Protein AF-A0A8J4SW95-F1 (afdb_monomer_lite)

Organism: NCBI:txid100268

Sequence (87 aa):
MSSTRPFPNGEKANKPPVSSSGNDADSSISSAFATVSEISRLLNTGLDDEELLMCTKLIESGVNPMALAMIVHTAKQSQPSMPTDRR

Secondary structure (DSSP, 8-state):
----PPPP---------------HHHHHHHHHHHHHHHHHHHTT----HHHHHHHHHHHHTT--HHHHHHHHHHHHHHS--------

InterPro domains:
  IPR022214 Mitotic-spindle organizing protein 1 [PF12554] (32-74)
  IPR022214 Mitotic-spindle organizing protein 1 [PTHR28520] (29-79)

Foldseek 3Di:
DDDDDDDDDDPDDDDPPDDDPPCPVVVVVVVVLVVVVVVCVVVVVVDDSVRSVVLVVCVVVVDDNVVVSVVVVVVVVVDPDPPPPPD

Radius of gyration: 28.74 Å; chains: 1; bounding box: 89×60×30 Å

pLDDT: mean 78.06, std 17.44, range [43.47, 97.19]

Structure (mmCIF, N/CA/C/O backbone):
data_AF-A0A8J4SW95-F1
#
_entry.id   AF-A0A8J4SW95-F1
#
loop_
_atom_site.group_PDB
_atom_site.id
_atom_site.type_symbol
_atom_site.label_atom_id
_atom_site.label_alt_id
_atom_site.label_comp_id
_atom_site.label_asym_id
_atom_site.label_entity_id
_atom_site.label_seq_id
_atom_site.pdbx_PDB_ins_code
_atom_site.Cartn_x
_atom_site.Cartn_y
_atom_site.Cartn_z
_atom_site.occupancy
_atom_site.B_iso_or_equiv
_atom_site.auth_seq_id
_atom_site.auth_comp_id
_atom_site.auth_asym_id
_atom_site.auth_atom_id
_atom_site.pdbx_PDB_model_num
ATOM 1 N N . MET A 1 1 ? 67.751 -48.152 12.959 1.00 44.34 1 MET A N 1
ATOM 2 C CA . MET A 1 1 ? 67.774 -46.677 12.998 1.00 44.34 1 MET A CA 1
ATOM 3 C C . MET A 1 1 ? 66.503 -46.151 12.353 1.00 44.34 1 MET A C 1
ATOM 5 O O . MET A 1 1 ? 66.162 -46.609 11.275 1.00 44.34 1 MET A O 1
ATOM 9 N N . SER A 1 2 ? 65.851 -45.220 13.052 1.00 43.47 2 SER A N 1
ATOM 10 C CA . SER A 1 2 ? 64.969 -44.169 12.520 1.00 43.47 2 SER A CA 1
ATOM 11 C C . SER A 1 2 ? 63.554 -44.536 12.039 1.00 43.47 2 SER A C 1
ATOM 13 O O . SER A 1 2 ? 63.322 -44.879 10.889 1.00 43.47 2 SER A O 1
ATOM 15 N N . SER A 1 3 ? 62.618 -44.372 12.983 1.00 50.28 3 SER A N 1
ATOM 16 C CA . SER A 1 3 ? 61.265 -43.801 12.884 1.00 50.28 3 SER A CA 1
ATOM 17 C C . SER A 1 3 ? 60.632 -43.589 11.508 1.00 50.28 3 SER A C 1
ATOM 19 O O . SER A 1 3 ? 61.111 -42.784 10.719 1.00 50.28 3 SER A O 1
ATOM 21 N N . THR A 1 4 ? 59.413 -44.105 11.336 1.00 62.50 4 THR A N 1
ATOM 22 C CA . THR A 1 4 ? 58.330 -43.391 10.635 1.00 62.50 4 THR A CA 1
ATOM 23 C C . THR A 1 4 ? 56.984 -43.850 11.204 1.00 62.50 4 THR A C 1
ATOM 25 O O . THR A 1 4 ? 56.583 -44.997 11.028 1.00 62.50 4 THR A O 1
ATOM 28 N N . ARG A 1 5 ? 56.300 -42.956 11.932 1.00 63.97 5 ARG A N 1
ATOM 29 C CA . ARG A 1 5 ? 54.867 -43.075 12.246 1.00 63.97 5 ARG A CA 1
ATOM 30 C C . ARG A 1 5 ? 54.075 -42.485 11.074 1.00 63.97 5 ARG A C 1
ATOM 32 O O . ARG A 1 5 ? 54.393 -41.360 10.690 1.00 63.97 5 ARG A O 1
ATOM 39 N N . PRO A 1 6 ? 53.031 -43.149 10.559 1.00 61.03 6 PRO A N 1
ATOM 40 C CA . PRO A 1 6 ? 52.021 -42.489 9.742 1.00 61.03 6 PRO A CA 1
ATOM 41 C C . PRO A 1 6 ? 50.958 -41.819 10.629 1.00 61.03 6 PRO A C 1
ATOM 43 O O . PRO A 1 6 ? 50.621 -42.309 11.706 1.00 61.03 6 PRO A O 1
ATOM 46 N N . PHE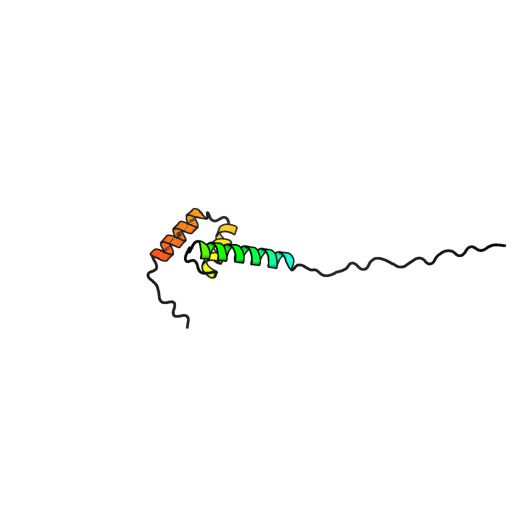 A 1 7 ? 50.487 -40.664 10.171 1.00 51.41 7 PHE A N 1
ATOM 47 C CA . PHE A 1 7 ? 49.632 -39.686 10.848 1.00 51.41 7 PHE A CA 1
ATOM 48 C C . PHE A 1 7 ? 48.211 -40.187 11.198 1.00 51.41 7 PHE A C 1
ATOM 50 O O . PHE A 1 7 ? 47.688 -41.064 10.510 1.00 51.41 7 PHE A O 1
ATOM 57 N N . PRO A 1 8 ? 47.545 -39.599 12.218 1.00 57.66 8 PRO A N 1
ATOM 58 C CA . PRO A 1 8 ? 46.125 -39.828 12.484 1.00 57.66 8 PRO A CA 1
ATOM 59 C C . PRO A 1 8 ? 45.274 -39.129 11.415 1.00 57.66 8 PRO A C 1
ATOM 61 O O . PRO A 1 8 ? 45.373 -37.915 11.234 1.00 57.66 8 PRO A O 1
ATOM 64 N N . ASN A 1 9 ? 44.432 -39.884 10.705 1.00 53.66 9 ASN A N 1
ATOM 65 C CA . ASN A 1 9 ? 43.504 -39.304 9.740 1.00 53.66 9 ASN A CA 1
ATOM 66 C C . ASN A 1 9 ? 42.352 -38.644 10.510 1.00 53.66 9 ASN A C 1
ATOM 68 O O . ASN A 1 9 ? 41.559 -39.317 11.167 1.00 53.66 9 ASN A O 1
ATOM 72 N N . GLY A 1 10 ? 42.324 -37.313 10.489 1.00 55.97 10 GLY A N 1
ATOM 73 C CA . GLY A 1 10 ? 41.297 -36.512 11.134 1.00 55.97 10 GLY A CA 1
ATOM 74 C C . GLY A 1 10 ? 39.938 -36.745 10.486 1.00 55.97 10 GLY A C 1
ATOM 75 O O . GLY A 1 10 ? 39.687 -36.285 9.377 1.00 55.97 10 GLY A O 1
ATOM 76 N N . GLU A 1 11 ? 39.044 -37.406 11.215 1.00 54.94 11 GLU A N 1
ATOM 77 C CA . GLU A 1 11 ? 37.612 -37.415 10.940 1.00 54.94 11 GLU A CA 1
ATOM 78 C C . GLU A 1 11 ? 37.046 -36.021 11.258 1.00 54.94 11 GLU A C 1
ATOM 80 O O . GLU A 1 11 ? 36.586 -35.711 12.359 1.00 54.94 11 GLU A O 1
ATOM 85 N N . LYS A 1 12 ? 37.181 -35.116 10.291 1.00 59.38 12 LYS A N 1
ATOM 86 C CA . LYS A 1 12 ? 36.521 -33.814 10.264 1.00 59.38 12 LYS A CA 1
ATOM 87 C C . LYS A 1 12 ? 35.782 -33.708 8.937 1.00 59.38 12 LYS A C 1
ATOM 89 O O . LYS A 1 12 ? 36.338 -34.021 7.894 1.00 59.38 12 LYS A O 1
ATOM 94 N N . ALA A 1 13 ? 34.578 -33.155 9.027 1.00 60.03 13 ALA A N 1
ATOM 95 C CA . ALA A 1 13 ? 33.714 -32.730 7.931 1.00 60.03 13 ALA A CA 1
ATOM 96 C C . ALA A 1 13 ? 32.912 -33.849 7.253 1.00 60.03 13 ALA A C 1
ATOM 98 O O . ALA A 1 13 ? 33.329 -34.457 6.277 1.00 60.03 13 ALA A O 1
ATOM 99 N N . ASN A 1 14 ? 31.683 -34.048 7.730 1.00 60.41 14 ASN A N 1
ATOM 100 C CA . ASN A 1 14 ? 30.519 -33.488 7.035 1.00 60.41 14 ASN A CA 1
ATOM 101 C C . ASN A 1 14 ? 29.249 -33.763 7.846 1.00 60.41 14 ASN A C 1
ATOM 103 O O . ASN A 1 14 ? 28.527 -34.725 7.605 1.00 60.41 14 ASN A O 1
ATOM 107 N N . LYS A 1 15 ? 28.952 -32.879 8.803 1.00 58.09 15 LYS A N 1
ATOM 108 C CA . LYS A 1 15 ? 27.565 -32.656 9.206 1.00 58.09 15 LYS A CA 1
ATOM 109 C C . LYS A 1 15 ? 27.121 -31.390 8.476 1.00 58.09 15 LYS A C 1
ATOM 111 O O . LYS A 1 15 ? 27.682 -30.335 8.779 1.00 58.09 15 LYS A O 1
ATOM 116 N N . PRO A 1 16 ? 26.193 -31.456 7.507 1.00 61.09 16 PRO A N 1
ATOM 117 C CA . PRO A 1 16 ? 25.594 -30.233 7.001 1.00 61.09 16 PRO A CA 1
ATOM 118 C C . PRO A 1 16 ? 24.904 -29.539 8.186 1.00 61.09 16 PRO A C 1
ATOM 120 O O . PRO A 1 16 ? 24.193 -30.217 8.941 1.00 61.09 16 PRO A O 1
ATOM 123 N N . PRO A 1 17 ? 25.094 -28.227 8.407 1.00 63.28 17 PRO A N 1
ATOM 124 C CA . PRO A 1 17 ? 24.168 -27.493 9.246 1.00 63.28 17 PRO A CA 1
ATOM 125 C C . PRO A 1 17 ? 22.829 -27.468 8.504 1.00 63.28 17 PRO A C 1
ATOM 127 O O . PRO A 1 17 ? 22.598 -26.679 7.593 1.00 63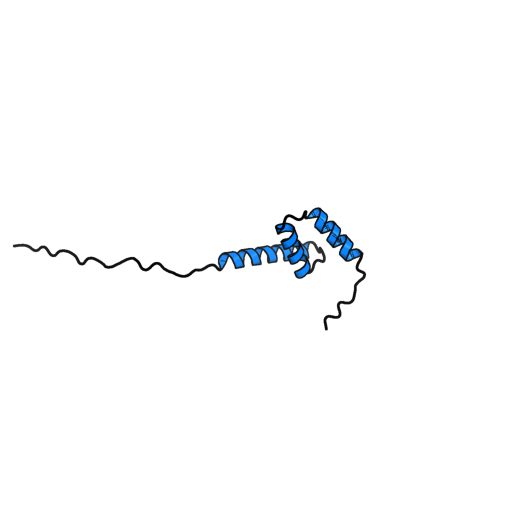.28 17 PRO A O 1
ATOM 130 N N . VAL A 1 18 ? 21.963 -28.414 8.855 1.00 61.69 18 VAL A N 1
ATOM 131 C CA . VAL A 1 18 ? 20.530 -28.309 8.609 1.00 61.69 18 VAL A CA 1
ATOM 132 C C . VAL A 1 18 ? 19.977 -27.199 9.507 1.00 61.69 18 VAL A C 1
ATOM 134 O O . VAL A 1 18 ? 20.427 -27.035 10.644 1.00 61.69 18 VAL A O 1
ATOM 137 N N . SER A 1 19 ? 18.949 -26.517 8.995 1.00 57.12 19 SER A N 1
ATOM 138 C CA . SER A 1 19 ? 18.060 -25.516 9.620 1.00 57.12 19 SER A CA 1
ATOM 139 C C . SER A 1 19 ? 18.462 -24.033 9.519 1.00 57.12 19 SER A C 1
ATOM 141 O O . SER A 1 19 ? 18.990 -23.430 10.444 1.00 57.12 19 SER A O 1
ATOM 143 N N . SER A 1 20 ? 18.131 -23.458 8.356 1.00 56.69 20 SER A N 1
ATOM 144 C CA . SER A 1 20 ? 17.135 -22.378 8.205 1.00 56.69 20 SER A CA 1
ATOM 145 C C . SER A 1 20 ? 17.174 -21.211 9.203 1.00 56.69 20 SER A C 1
ATOM 147 O O . SER A 1 20 ? 16.485 -21.234 10.221 1.00 56.69 20 SER A O 1
ATOM 149 N N . SER A 1 21 ? 17.843 -20.124 8.820 1.00 52.88 21 SER A N 1
ATOM 150 C CA . SER A 1 21 ? 17.462 -18.780 9.263 1.00 52.88 21 SER A CA 1
ATOM 151 C C . SER A 1 21 ? 16.820 -18.082 8.067 1.00 52.88 21 SER A C 1
ATOM 153 O O . SER A 1 21 ? 17.513 -17.637 7.162 1.00 52.88 21 SER A O 1
ATOM 155 N N . GLY A 1 22 ? 15.490 -18.117 8.003 1.00 59.03 22 GLY A N 1
ATOM 156 C CA . GLY A 1 22 ? 14.686 -17.525 6.929 1.00 59.03 22 GLY A CA 1
ATOM 157 C C . GLY A 1 22 ? 13.881 -16.317 7.405 1.00 59.03 22 GLY A C 1
ATOM 158 O O . GLY A 1 22 ? 12.755 -16.142 6.961 1.00 59.03 22 GLY A O 1
ATOM 159 N N . ASN A 1 23 ? 14.423 -15.526 8.336 1.00 60.66 23 ASN A N 1
ATOM 160 C CA . ASN A 1 23 ? 13.698 -14.421 8.980 1.00 60.66 23 ASN A CA 1
ATOM 161 C C . ASN A 1 23 ? 13.993 -13.043 8.353 1.00 60.66 23 ASN A C 1
ATOM 163 O O . ASN A 1 23 ? 13.327 -12.063 8.674 1.00 60.66 23 ASN A O 1
ATOM 167 N N . ASP A 1 24 ? 14.970 -12.944 7.448 1.00 60.62 24 ASP A N 1
ATOM 168 C CA . ASP A 1 24 ? 15.407 -11.653 6.895 1.00 60.62 24 ASP A CA 1
ATOM 169 C C . 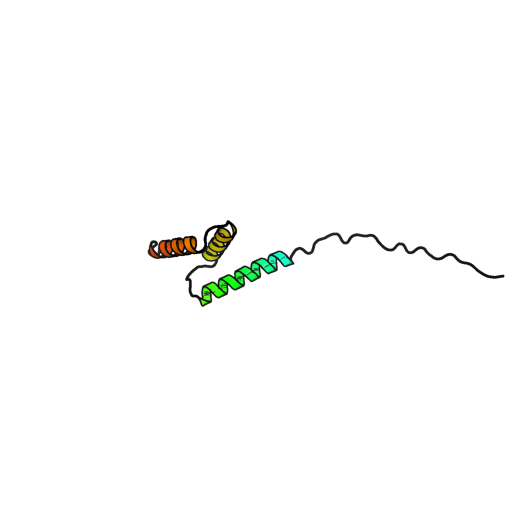ASP A 1 24 ? 14.416 -11.079 5.864 1.00 60.62 24 ASP A C 1
ATOM 171 O O . ASP A 1 24 ? 14.263 -9.861 5.738 1.00 60.62 24 ASP A O 1
ATOM 175 N N . ALA A 1 25 ? 13.705 -11.954 5.144 1.00 61.72 25 ALA A N 1
ATOM 176 C CA . ALA A 1 25 ? 12.722 -11.553 4.137 1.00 61.72 25 ALA A CA 1
ATOM 177 C C . ALA A 1 25 ? 11.454 -10.952 4.767 1.00 61.72 25 ALA A C 1
ATOM 179 O O . ALA A 1 25 ? 10.947 -9.943 4.282 1.00 61.72 25 ALA A O 1
ATOM 180 N N . ASP A 1 26 ? 10.986 -11.527 5.878 1.00 63.53 26 ASP A N 1
ATOM 181 C CA . ASP A 1 26 ? 9.812 -11.044 6.617 1.00 63.53 26 ASP A CA 1
ATOM 182 C C . ASP A 1 26 ? 10.059 -9.652 7.227 1.00 63.53 26 ASP A C 1
ATOM 184 O O . ASP A 1 26 ? 9.261 -8.729 7.054 1.00 63.53 26 ASP A O 1
ATOM 188 N N . SER A 1 27 ? 11.244 -9.451 7.817 1.00 73.19 27 SER A N 1
ATOM 189 C CA . SER A 1 27 ? 11.672 -8.149 8.348 1.00 73.19 27 SER A CA 1
ATOM 190 C C . SER A 1 27 ? 11.773 -7.068 7.258 1.00 73.19 27 SER A C 1
ATOM 192 O O . SER A 1 27 ? 11.369 -5.916 7.453 1.00 73.19 27 SER A O 1
ATOM 194 N N . SER A 1 28 ? 12.254 -7.434 6.065 1.00 75.06 28 SER A N 1
ATOM 195 C CA . SER A 1 28 ? 12.402 -6.500 4.938 1.00 75.06 28 SER A CA 1
ATOM 196 C C . SER A 1 28 ? 11.053 -6.051 4.360 1.00 75.06 28 SER A C 1
ATOM 198 O O . SER A 1 28 ? 10.880 -4.880 4.033 1.00 75.06 28 SER A O 1
ATOM 200 N N . ILE A 1 29 ? 10.072 -6.955 4.268 1.00 78.56 29 ILE A N 1
ATOM 201 C CA . ILE A 1 29 ? 8.726 -6.629 3.767 1.00 78.56 29 ILE A CA 1
ATOM 202 C C . ILE A 1 29 ? 7.968 -5.771 4.788 1.00 78.56 29 ILE A C 1
ATOM 204 O O . ILE A 1 29 ? 7.367 -4.757 4.428 1.00 78.56 29 ILE A O 1
ATOM 208 N N . SER A 1 30 ? 8.050 -6.133 6.071 1.00 83.00 30 SER A N 1
ATOM 209 C CA . SER A 1 30 ? 7.425 -5.374 7.160 1.00 83.00 30 SER A CA 1
ATOM 210 C C . SER A 1 30 ? 7.986 -3.947 7.268 1.00 83.00 30 SER A C 1
ATOM 212 O O . SER A 1 30 ? 7.231 -2.979 7.381 1.00 83.00 30 SER A O 1
ATOM 214 N N . SER A 1 31 ? 9.307 -3.780 7.130 1.00 88.12 31 SER A N 1
ATOM 215 C CA . SER A 1 31 ? 9.943 -2.452 7.135 1.00 88.12 31 SER A CA 1
ATOM 216 C C . SER A 1 31 ? 9.603 -1.603 5.904 1.00 88.12 31 SER A C 1
ATOM 218 O O . SER A 1 31 ? 9.437 -0.384 6.027 1.00 88.12 31 SER A O 1
ATOM 220 N N . ALA A 1 32 ? 9.436 -2.222 4.731 1.00 90.31 32 ALA A N 1
ATOM 221 C CA . ALA A 1 32 ? 8.973 -1.524 3.535 1.00 90.31 32 ALA A CA 1
ATOM 222 C C . ALA A 1 32 ? 7.553 -0.968 3.729 1.00 90.31 32 ALA A C 1
ATOM 224 O O . ALA A 1 32 ? 7.321 0.216 3.477 1.00 90.31 32 ALA A O 1
ATOM 225 N N . PHE A 1 33 ? 6.626 -1.778 4.253 1.00 93.19 33 PHE A N 1
ATOM 226 C CA . PHE A 1 33 ? 5.264 -1.318 4.541 1.00 93.19 33 PHE A CA 1
ATOM 227 C C . PHE A 1 33 ? 5.242 -0.206 5.598 1.00 93.19 33 PHE A C 1
ATOM 229 O O . PHE A 1 33 ? 4.567 0.803 5.404 1.00 93.19 33 PHE A O 1
ATOM 236 N N . ALA A 1 34 ? 6.038 -0.329 6.665 1.00 92.56 34 ALA A N 1
ATOM 237 C CA . ALA A 1 34 ? 6.159 0.713 7.685 1.00 92.56 34 ALA A CA 1
ATOM 238 C C . ALA A 1 34 ? 6.628 2.057 7.097 1.00 92.56 34 ALA A C 1
ATOM 240 O O . ALA A 1 34 ? 6.111 3.115 7.454 1.00 92.56 34 ALA A O 1
ATOM 241 N N . THR A 1 35 ? 7.562 2.018 6.143 1.00 94.94 35 THR A N 1
ATOM 242 C CA . THR A 1 35 ? 8.033 3.220 5.438 1.00 94.94 35 THR A CA 1
ATOM 243 C C . THR A 1 35 ? 6.919 3.846 4.595 1.00 94.94 35 THR A C 1
ATOM 245 O O . THR A 1 35 ? 6.733 5.061 4.618 1.00 94.94 35 THR A O 1
ATOM 248 N N . VAL A 1 36 ? 6.147 3.029 3.872 1.00 94.44 36 VAL A N 1
ATOM 249 C CA . VAL A 1 36 ? 5.020 3.503 3.051 1.00 94.44 36 VAL A CA 1
ATOM 250 C C . VAL A 1 36 ? 3.889 4.069 3.918 1.00 94.44 36 VAL A C 1
ATOM 252 O O . VAL A 1 36 ? 3.317 5.098 3.558 1.00 94.44 36 VAL A O 1
ATOM 255 N N . SER A 1 37 ? 3.602 3.461 5.073 1.00 94.44 37 SER A N 1
ATOM 256 C CA . SER A 1 37 ? 2.629 3.985 6.042 1.00 94.44 37 SER A CA 1
ATOM 257 C C . SER A 1 37 ? 3.051 5.357 6.577 1.00 94.44 37 SER A C 1
ATOM 259 O O . SER A 1 37 ? 2.252 6.297 6.560 1.00 94.44 37 SER A O 1
ATOM 261 N N . GLU A 1 38 ? 4.331 5.551 6.913 1.00 95.31 38 GLU A N 1
ATOM 262 C CA . GLU A 1 38 ? 4.800 6.870 7.354 1.00 95.31 38 GLU A CA 1
ATOM 263 C C . GLU A 1 38 ? 4.738 7.919 6.233 1.00 95.31 38 GLU A C 1
ATOM 265 O O . GLU A 1 38 ? 4.305 9.046 6.472 1.00 95.31 38 GLU A O 1
ATOM 270 N N . ILE A 1 39 ? 5.075 7.556 4.988 1.00 95.56 39 ILE A N 1
ATOM 271 C CA . ILE A 1 39 ? 4.897 8.449 3.829 1.00 95.56 39 ILE A CA 1
ATOM 272 C C . ILE A 1 39 ? 3.419 8.834 3.666 1.00 95.56 39 ILE A C 1
ATOM 274 O O . ILE A 1 39 ? 3.105 10.008 3.468 1.00 95.56 39 ILE A O 1
ATOM 278 N N . SER A 1 40 ? 2.509 7.864 3.776 1.00 93.56 40 SER A N 1
ATOM 279 C CA . SER A 1 40 ? 1.062 8.084 3.695 1.00 93.56 40 SER A CA 1
ATOM 280 C C . SER A 1 40 ? 0.581 9.085 4.751 1.00 93.56 40 SER A C 1
ATOM 282 O O . SER A 1 40 ? -0.184 10.006 4.443 1.00 93.56 40 SER A O 1
ATOM 284 N N . ARG A 1 41 ? 1.091 8.957 5.982 1.00 93.50 41 ARG A N 1
ATOM 285 C CA . ARG A 1 41 ? 0.778 9.854 7.098 1.00 93.50 41 ARG A CA 1
ATOM 286 C C . ARG A 1 41 ? 1.343 11.259 6.891 1.00 93.50 41 ARG A C 1
ATOM 288 O O . ARG A 1 41 ? 0.625 12.232 7.105 1.00 93.50 41 ARG A O 1
ATOM 295 N N . LEU A 1 42 ? 2.583 11.375 6.410 1.00 96.75 42 LEU A N 1
ATOM 296 C CA . LEU A 1 42 ? 3.211 12.661 6.075 1.00 96.75 42 LEU A CA 1
ATOM 297 C C . LEU A 1 42 ? 2.461 13.408 4.965 1.00 96.75 42 LEU A C 1
ATOM 299 O O . LEU A 1 42 ? 2.326 14.628 5.024 1.00 96.75 42 LEU A O 1
ATOM 303 N N . LEU A 1 43 ? 1.960 12.680 3.965 1.00 94.75 43 LEU A N 1
ATOM 304 C CA . LEU A 1 43 ? 1.171 13.239 2.863 1.00 94.75 43 LEU A CA 1
ATOM 305 C C . LEU A 1 43 ? -0.308 13.436 3.213 1.00 94.75 43 LEU A C 1
ATOM 307 O O . LEU A 1 43 ? -1.063 13.944 2.385 1.00 94.75 43 LEU A O 1
ATOM 311 N N . ASN A 1 44 ? -0.720 13.043 4.421 1.00 91.56 44 ASN A N 1
ATOM 312 C CA . ASN A 1 44 ? -2.089 13.132 4.910 1.00 91.56 44 ASN A CA 1
ATOM 313 C C . ASN A 1 44 ? -3.116 12.581 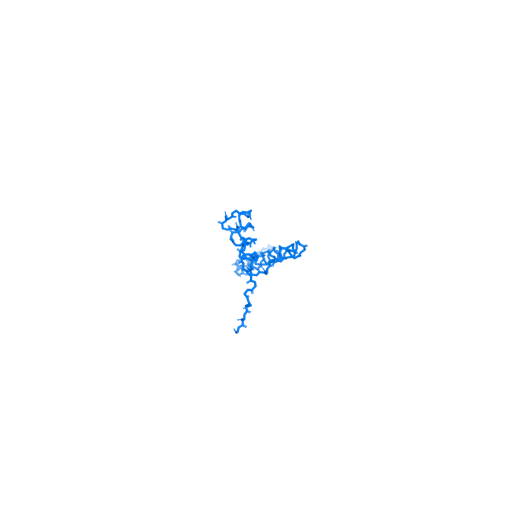3.900 1.00 91.56 44 ASN A C 1
ATOM 315 O O . ASN A 1 44 ? -4.150 13.199 3.643 1.00 91.56 44 ASN A O 1
ATOM 319 N N . THR A 1 45 ? -2.824 11.412 3.315 1.00 90.31 45 THR A N 1
ATOM 320 C CA . THR A 1 45 ? -3.711 10.740 2.340 1.00 90.31 45 THR A CA 1
ATOM 321 C C . THR A 1 45 ? -5.058 10.343 2.956 1.00 90.31 45 THR A C 1
ATOM 323 O O . THR A 1 45 ? -6.027 10.082 2.241 1.00 90.31 45 THR A O 1
ATOM 326 N N . GLY A 1 46 ? -5.106 10.287 4.291 1.00 88.44 46 GLY A N 1
ATOM 327 C CA . GLY A 1 46 ? -6.263 9.891 5.075 1.00 88.44 46 GLY A CA 1
ATOM 328 C C . GLY A 1 46 ? -6.563 8.399 5.004 1.00 88.44 46 GLY A C 1
ATOM 329 O O . GLY A 1 46 ? -7.669 8.033 5.377 1.00 88.44 46 GLY A O 1
ATOM 330 N N . LEU A 1 47 ? -5.653 7.563 4.489 1.00 90.88 47 LEU A N 1
ATOM 331 C CA . LEU A 1 47 ? -5.812 6.106 4.435 1.00 90.88 47 LEU A CA 1
ATOM 332 C C . LEU A 1 47 ? -5.406 5.458 5.759 1.00 90.88 47 LEU A C 1
ATOM 334 O O . LEU A 1 47 ? -4.310 5.724 6.255 1.00 90.88 47 LEU A O 1
ATOM 338 N N . ASP A 1 48 ? -6.259 4.579 6.280 1.00 91.44 48 ASP A N 1
ATOM 339 C CA . ASP A 1 48 ? -5.917 3.719 7.416 1.00 91.44 48 ASP A CA 1
ATOM 340 C C . ASP A 1 48 ? -4.947 2.600 6.983 1.00 91.44 48 ASP A C 1
ATOM 342 O O . ASP A 1 48 ? -4.883 2.241 5.804 1.00 91.44 48 ASP A O 1
ATOM 346 N N . ASP A 1 49 ? -4.211 1.997 7.923 1.00 90.75 49 ASP A N 1
ATOM 347 C CA . ASP A 1 49 ? -3.222 0.948 7.610 1.00 90.75 49 ASP A CA 1
ATOM 348 C C . ASP A 1 49 ? -3.841 -0.265 6.885 1.00 90.75 49 ASP A C 1
ATOM 350 O O . ASP A 1 49 ? -3.221 -0.828 5.983 1.00 90.75 49 ASP A O 1
ATOM 354 N N . GLU A 1 50 ? -5.084 -0.644 7.214 1.00 92.25 50 GLU A N 1
ATOM 355 C CA . GLU A 1 50 ? -5.823 -1.695 6.491 1.00 92.25 50 GLU A CA 1
ATOM 356 C C . GLU A 1 50 ? -6.119 -1.299 5.036 1.00 92.25 50 GLU A C 1
ATOM 358 O O . GLU A 1 50 ? -5.935 -2.107 4.120 1.00 92.25 50 GLU A O 1
ATOM 363 N N . GLU A 1 51 ? -6.547 -0.053 4.808 1.00 92.81 51 GLU A N 1
ATOM 364 C CA . GLU A 1 51 ? -6.837 0.470 3.468 1.00 92.81 51 GLU A CA 1
ATOM 365 C C . GLU A 1 51 ? -5.555 0.535 2.625 1.00 92.81 51 GLU A C 1
ATOM 367 O O . GLU A 1 51 ? -5.537 0.120 1.461 1.00 92.81 51 GLU A O 1
ATOM 372 N N . LEU A 1 52 ? -4.461 1.009 3.225 1.00 94.19 52 LEU A N 1
ATOM 373 C CA . LEU A 1 52 ? -3.152 1.116 2.588 1.00 94.19 52 LEU A CA 1
ATOM 374 C C . LEU A 1 52 ? -2.558 -0.259 2.253 1.00 94.19 52 LEU A C 1
ATOM 376 O O . LEU A 1 52 ? -2.012 -0.452 1.160 1.00 94.19 52 LEU A O 1
ATOM 380 N N . LEU A 1 53 ? -2.702 -1.235 3.154 1.00 93.69 53 LEU A N 1
ATOM 381 C CA . LEU A 1 53 ? -2.290 -2.617 2.915 1.00 93.69 53 LEU A CA 1
ATOM 382 C C . LEU A 1 53 ? -3.058 -3.220 1.738 1.00 93.69 53 LEU A C 1
ATOM 384 O O . LEU A 1 53 ? -2.458 -3.836 0.854 1.00 93.69 53 LEU A O 1
ATOM 388 N N . MET A 1 54 ? -4.375 -3.006 1.679 1.00 94.12 54 MET A N 1
ATOM 389 C CA . MET A 1 54 ? -5.182 -3.467 0.553 1.00 94.12 54 MET A CA 1
ATOM 390 C C . MET A 1 54 ? -4.751 -2.806 -0.760 1.00 94.12 54 MET A C 1
ATOM 392 O O . MET A 1 54 ? -4.588 -3.504 -1.762 1.00 94.12 54 MET A O 1
ATOM 396 N N . CYS A 1 55 ? -4.491 -1.496 -0.756 1.00 94.94 55 CYS A N 1
ATOM 397 C CA . CYS A 1 55 ? -3.992 -0.790 -1.936 1.00 94.94 55 CYS A CA 1
ATOM 398 C C . CYS A 1 55 ? -2.651 -1.357 -2.418 1.00 94.94 55 CYS A C 1
ATOM 400 O O . CYS A 1 55 ? -2.477 -1.585 -3.614 1.00 94.94 55 CYS A O 1
ATOM 402 N N . THR A 1 56 ? -1.735 -1.647 -1.493 1.00 93.06 56 THR A N 1
ATOM 403 C CA . THR A 1 56 ? -0.417 -2.218 -1.808 1.00 93.06 56 THR A CA 1
ATOM 404 C C . THR A 1 56 ? -0.561 -3.584 -2.483 1.00 93.06 56 THR A C 1
ATOM 406 O O . THR A 1 56 ? -0.011 -3.793 -3.560 1.00 93.06 56 THR A O 1
ATOM 409 N N . LYS A 1 57 ? -1.409 -4.470 -1.943 1.00 94.12 57 LYS A N 1
ATOM 410 C CA . LYS A 1 57 ? -1.683 -5.794 -2.535 1.00 94.12 57 LYS A CA 1
ATOM 411 C C . LYS A 1 57 ? -2.331 -5.715 -3.920 1.00 94.12 57 LYS A C 1
ATOM 413 O O . LYS A 1 57 ? -2.053 -6.541 -4.787 1.00 94.12 57 LYS A O 1
ATOM 418 N N . LEU A 1 58 ? -3.207 -4.735 -4.145 1.00 94.94 58 LEU A N 1
ATOM 419 C CA . LEU A 1 58 ? -3.818 -4.513 -5.459 1.00 94.94 58 LEU A CA 1
ATOM 420 C C . LEU A 1 58 ? -2.775 -4.052 -6.483 1.00 94.94 58 LEU A C 1
ATOM 422 O O . LEU A 1 58 ? -2.756 -4.549 -7.609 1.00 94.94 58 LEU A O 1
ATOM 426 N N . ILE A 1 59 ? -1.879 -3.150 -6.083 1.00 94.94 59 ILE A N 1
ATOM 427 C CA . ILE A 1 59 ? -0.778 -2.683 -6.932 1.00 94.94 59 ILE A CA 1
ATOM 428 C C . ILE A 1 59 ? 0.180 -3.839 -7.255 1.00 94.94 59 ILE A C 1
ATOM 430 O O . ILE A 1 59 ? 0.553 -4.009 -8.414 1.00 94.94 59 ILE A O 1
ATOM 434 N N . GLU A 1 60 ? 0.507 -4.689 -6.277 1.00 93.81 60 GLU A N 1
ATOM 435 C CA . GLU A 1 60 ? 1.307 -5.909 -6.482 1.00 93.81 60 GLU A CA 1
ATOM 436 C C . GLU A 1 60 ? 0.645 -6.900 -7.453 1.00 93.81 60 GLU A C 1
ATOM 438 O O . GLU A 1 60 ? 1.331 -7.577 -8.215 1.00 93.81 60 GLU A O 1
ATOM 443 N N . SER A 1 61 ? -0.691 -6.946 -7.486 1.00 95.69 61 SER A N 1
ATOM 444 C CA . SER A 1 61 ? -1.460 -7.737 -8.455 1.00 95.69 61 SER A CA 1
ATOM 445 C C . SER A 1 61 ? -1.496 -7.123 -9.868 1.00 95.69 61 SER A C 1
ATOM 447 O O . SER A 1 61 ? -2.116 -7.701 -10.764 1.00 95.69 61 SER A O 1
ATOM 449 N N . GLY A 1 62 ? -0.863 -5.965 -10.088 1.00 95.44 62 GLY A N 1
ATOM 450 C CA . GLY A 1 62 ? -0.804 -5.287 -11.386 1.00 95.44 62 GLY A CA 1
ATOM 451 C C . GLY A 1 62 ? -1.919 -4.268 -11.631 1.00 95.44 62 GLY A C 1
ATOM 452 O O . GLY A 1 62 ? -2.112 -3.834 -12.769 1.00 95.44 62 GLY A O 1
ATOM 453 N N . VAL A 1 63 ? -2.664 -3.867 -10.596 1.00 97.19 63 VAL A N 1
ATOM 454 C CA . VAL A 1 63 ? -3.656 -2.789 -10.717 1.00 97.19 63 VAL A CA 1
ATOM 455 C C . VAL A 1 63 ? -2.949 -1.449 -10.936 1.00 97.19 63 VAL A C 1
ATOM 457 O O . VAL A 1 63 ? -1.953 -1.132 -10.290 1.00 97.19 63 VAL A O 1
ATOM 460 N N . ASN A 1 64 ? -3.488 -0.628 -11.841 1.00 96.31 64 ASN A N 1
ATOM 461 C CA . ASN A 1 64 ? -2.956 0.704 -12.108 1.00 96.31 64 ASN A CA 1
ATOM 462 C C . ASN A 1 64 ? -3.129 1.622 -10.872 1.00 96.31 64 ASN A C 1
ATOM 464 O O . ASN A 1 64 ? -4.268 1.851 -10.451 1.00 96.31 64 ASN A O 1
ATOM 468 N N . PRO A 1 65 ? -2.044 2.208 -10.327 1.00 94.62 65 PRO A N 1
ATOM 469 C CA . PRO A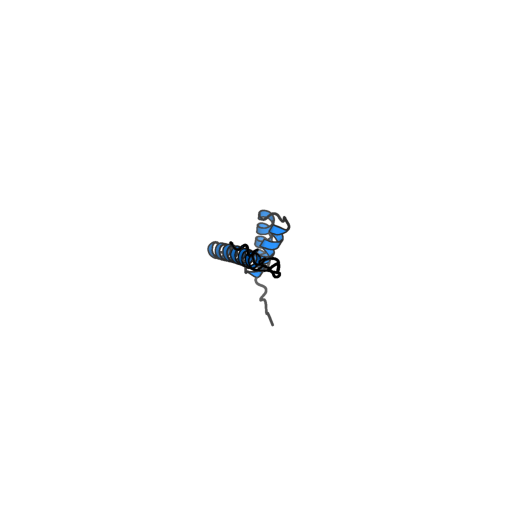 1 65 ? -2.106 3.014 -9.107 1.00 94.62 65 PRO A CA 1
ATOM 470 C C . PRO A 1 65 ? -2.895 4.320 -9.278 1.00 94.62 65 PRO A C 1
ATOM 472 O O . PRO A 1 65 ? -3.556 4.755 -8.340 1.00 94.62 65 PRO A O 1
ATOM 475 N N . MET A 1 66 ? -2.891 4.929 -10.471 1.00 95.31 66 MET A N 1
ATOM 476 C CA . MET A 1 66 ? -3.679 6.139 -10.748 1.00 95.31 66 MET A CA 1
ATOM 477 C C . MET A 1 66 ? -5.178 5.840 -10.764 1.00 95.31 66 MET A C 1
ATOM 479 O O . MET A 1 66 ? -5.961 6.563 -10.151 1.00 95.31 66 MET A O 1
ATOM 483 N N . ALA A 1 67 ? -5.580 4.754 -11.429 1.00 95.94 67 ALA A N 1
ATOM 484 C CA . ALA A 1 67 ? -6.981 4.337 -11.452 1.00 95.94 67 ALA A CA 1
ATOM 485 C C . ALA A 1 67 ? -7.471 3.966 -10.044 1.00 95.94 67 ALA A C 1
ATOM 487 O O . ALA A 1 67 ? -8.564 4.365 -9.642 1.00 95.94 67 ALA A O 1
ATOM 488 N N . LEU A 1 68 ? -6.638 3.258 -9.274 1.00 95.25 68 LEU A N 1
ATOM 489 C CA . LEU A 1 68 ? -6.935 2.905 -7.891 1.00 95.25 68 LEU A CA 1
ATOM 490 C C . LEU A 1 68 ? -7.111 4.150 -7.012 1.00 95.25 68 LEU A C 1
ATOM 492 O O . LEU A 1 68 ? -8.100 4.242 -6.289 1.00 95.25 68 LEU A O 1
ATOM 496 N N . ALA A 1 69 ? -6.211 5.132 -7.119 1.00 93.88 69 ALA A N 1
ATOM 497 C CA . ALA A 1 69 ? -6.303 6.380 -6.364 1.00 93.88 69 ALA A CA 1
ATOM 498 C C . ALA A 1 69 ? -7.613 7.133 -6.644 1.00 93.88 69 ALA A C 1
ATOM 500 O O . ALA A 1 69 ? -8.263 7.599 -5.710 1.00 93.88 69 ALA A O 1
ATOM 501 N N . MET A 1 70 ? -8.041 7.200 -7.911 1.00 94.62 70 MET A N 1
ATOM 502 C CA . MET A 1 70 ? -9.325 7.808 -8.277 1.00 94.62 70 MET A CA 1
ATOM 503 C C . MET A 1 70 ? -10.506 7.085 -7.625 1.00 94.62 70 MET A C 1
ATOM 505 O O . MET A 1 70 ? -11.376 7.734 -7.050 1.00 94.62 70 MET A O 1
ATOM 509 N N . ILE A 1 71 ? -10.526 5.751 -7.681 1.00 94.56 71 ILE A N 1
ATOM 510 C CA . ILE A 1 71 ? -11.602 4.939 -7.098 1.00 94.56 71 ILE A CA 1
ATOM 511 C C . ILE A 1 71 ? -11.660 5.128 -5.582 1.00 94.56 71 ILE A C 1
ATOM 513 O O . ILE A 1 71 ? -12.736 5.382 -5.048 1.00 94.56 71 ILE A O 1
ATOM 517 N N . VAL A 1 72 ? -10.519 5.043 -4.894 1.00 92.31 72 VAL A N 1
ATOM 518 C CA . VAL A 1 72 ? -10.428 5.211 -3.435 1.00 92.31 72 VAL A CA 1
ATOM 519 C C . VAL A 1 72 ? -10.886 6.607 -3.021 1.00 92.31 72 VAL A C 1
ATOM 521 O O . VAL A 1 72 ? -11.695 6.755 -2.107 1.00 92.31 72 VAL A O 1
ATOM 524 N N . HIS A 1 73 ? -10.442 7.636 -3.740 1.00 91.12 73 HIS A N 1
ATOM 525 C CA . HIS A 1 73 ? -10.865 9.008 -3.496 1.00 91.12 73 HIS A CA 1
ATOM 526 C C . HIS A 1 73 ? -12.381 9.182 -3.684 1.00 91.12 73 HIS A C 1
ATOM 528 O O . HIS A 1 73 ? -13.062 9.693 -2.795 1.00 91.12 73 HIS A O 1
ATOM 534 N N . THR A 1 74 ? -12.940 8.699 -4.797 1.00 91.75 74 THR A N 1
ATOM 535 C CA . THR A 1 74 ? -14.387 8.756 -5.049 1.00 91.75 74 THR A CA 1
ATOM 536 C C . THR A 1 74 ? -15.181 7.946 -4.024 1.00 91.75 74 THR A C 1
ATOM 538 O O . THR A 1 74 ? -16.233 8.408 -3.580 1.00 91.75 74 THR A O 1
ATOM 541 N N . ALA A 1 75 ? -14.690 6.777 -3.607 1.00 88.94 75 ALA A N 1
ATOM 542 C CA . ALA A 1 75 ? -15.333 5.949 -2.592 1.00 88.94 75 ALA A CA 1
ATOM 543 C C . ALA A 1 75 ? -15.431 6.690 -1.252 1.00 88.94 75 ALA A C 1
ATOM 545 O O . ALA A 1 75 ? -16.520 6.785 -0.691 1.00 88.94 75 ALA A O 1
ATOM 546 N N . LYS A 1 76 ? -14.340 7.306 -0.786 1.00 85.94 76 LYS A N 1
ATOM 547 C CA . LYS A 1 76 ? -14.321 8.053 0.484 1.00 85.94 76 LYS A CA 1
ATOM 548 C C . LYS A 1 76 ? -15.162 9.327 0.452 1.00 85.94 76 LYS A C 1
ATOM 550 O O . LYS A 1 76 ? -15.709 9.716 1.474 1.00 85.94 76 LYS A O 1
ATOM 555 N N . GLN A 1 77 ? -15.312 9.952 -0.714 1.00 85.50 77 GLN A N 1
ATOM 556 C CA . GLN A 1 77 ? -16.224 11.088 -0.887 1.00 85.50 77 GLN A CA 1
ATOM 557 C C . GLN A 1 77 ? -17.697 10.674 -0.953 1.00 85.50 77 GLN A C 1
ATOM 559 O O . GLN A 1 77 ? -18.567 11.413 -0.500 1.00 85.50 77 GLN A O 1
ATOM 564 N N . SER A 1 78 ? -17.983 9.507 -1.535 1.00 81.56 78 SER A N 1
ATOM 565 C CA . SER A 1 78 ? -19.353 9.021 -1.748 1.00 81.56 78 SER A CA 1
ATOM 566 C C . SER A 1 78 ? -19.932 8.299 -0.534 1.00 81.56 78 SER A C 1
ATOM 568 O O . SER A 1 78 ? -21.141 8.092 -0.480 1.00 81.56 78 SER A O 1
ATOM 570 N N . GLN A 1 79 ? -19.093 7.890 0.419 1.00 67.75 79 GLN A N 1
ATOM 571 C CA . GLN A 1 79 ? -19.517 7.342 1.703 1.00 67.75 79 GLN A CA 1
ATOM 572 C C . GLN A 1 79 ? -19.593 8.484 2.733 1.00 67.75 79 GLN A C 1
ATOM 574 O O . GLN A 1 79 ? -18.583 8.786 3.371 1.00 67.75 79 GLN A O 1
ATOM 579 N N . PRO A 1 80 ? -20.752 9.147 2.930 1.00 58.03 80 PRO A N 1
ATOM 580 C CA . PRO A 1 80 ? -20.9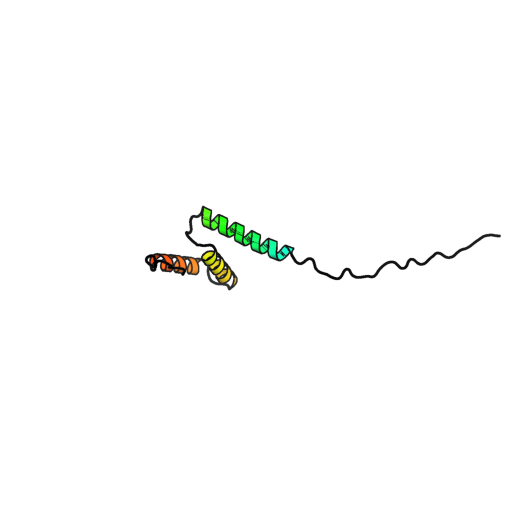32 9.980 4.111 1.00 58.03 80 PRO A CA 1
ATOM 581 C C . PRO A 1 80 ? -20.766 9.069 5.324 1.00 58.03 80 PRO A C 1
ATOM 583 O O . PRO A 1 80 ? -21.443 8.047 5.395 1.00 58.03 80 PRO A O 1
ATOM 586 N N . SER A 1 81 ? -19.831 9.423 6.209 1.00 58.91 81 SER A N 1
ATOM 587 C CA . SER A 1 81 ? -19.449 8.719 7.438 1.00 58.91 81 SER A CA 1
ATOM 588 C C . SER A 1 81 ? -20.550 7.795 7.970 1.00 58.91 81 SER A C 1
ATOM 590 O O . SER A 1 81 ? -21.400 8.214 8.758 1.00 58.91 81 SER A O 1
ATOM 592 N N . MET A 1 82 ? -20.548 6.540 7.523 1.00 54.97 82 MET A N 1
ATOM 593 C CA . MET A 1 82 ? -21.305 5.491 8.185 1.00 54.97 82 MET A CA 1
ATOM 594 C C . MET A 1 82 ? -20.594 5.290 9.523 1.00 54.97 82 MET A C 1
ATOM 596 O O . MET A 1 82 ? -19.408 4.953 9.503 1.00 54.97 82 MET A O 1
ATOM 600 N N . PRO A 1 83 ? -21.239 5.549 10.676 1.00 59.03 83 PRO A N 1
ATOM 601 C CA . PRO A 1 83 ? -20.629 5.252 11.958 1.00 59.03 83 PRO A CA 1
ATOM 602 C C . PRO A 1 83 ? -20.392 3.744 12.001 1.00 59.03 83 PRO A C 1
ATOM 604 O O . PRO A 1 83 ? -21.329 2.948 12.059 1.00 59.03 83 PRO A O 1
ATOM 607 N N . THR A 1 84 ? -19.129 3.351 11.897 1.00 63.44 84 THR A N 1
ATOM 608 C CA . THR A 1 84 ? -18.669 1.984 12.101 1.00 63.44 84 THR A CA 1
ATOM 609 C C . THR A 1 84 ? -18.806 1.671 13.586 1.00 63.44 84 THR A C 1
ATOM 611 O O . THR A 1 84 ? -17.849 1.745 14.351 1.00 63.44 84 THR A O 1
ATOM 614 N N . ASP A 1 85 ? -20.029 1.344 14.005 1.00 56.00 85 ASP A N 1
ATOM 615 C CA . ASP A 1 85 ? -20.308 0.711 15.291 1.00 56.00 85 ASP A CA 1
ATOM 616 C C . ASP A 1 85 ? -19.672 -0.691 15.254 1.00 56.00 85 ASP A C 1
ATOM 618 O O . ASP A 1 85 ? -20.277 -1.679 14.832 1.00 56.00 85 ASP A O 1
ATOM 622 N N . ARG A 1 86 ? -18.372 -0.763 15.571 1.00 59.06 86 ARG A N 1
ATOM 623 C CA . ARG A 1 86 ? -17.664 -2.026 15.807 1.00 59.06 86 ARG A CA 1
ATOM 624 C C . ARG A 1 86 ? -18.074 -2.520 17.197 1.00 59.06 86 ARG A C 1
ATOM 626 O O . ARG A 1 86 ? -17.427 -2.181 18.186 1.00 59.06 86 ARG A O 1
ATOM 633 N N . ARG A 1 87 ? -19.180 -3.263 17.246 1.00 49.44 87 ARG A N 1
ATOM 634 C CA . ARG A 1 87 ? -19.599 -4.072 18.398 1.00 49.44 87 ARG A CA 1
ATOM 635 C C . ARG A 1 87 ? -18.707 -5.297 18.582 1.00 49.44 87 ARG A C 1
ATOM 637 O O . ARG A 1 87 ? -18.307 -5.886 17.554 1.00 49.44 87 ARG A O 1
#